Protein AF-A0A2E0QT33-F1 (afdb_monomer)

Mean predicted aligned error: 18.42 Å

Sequence (155 aa):
MIFRIFVLMLLLGSLAQRSAHAEALQTDLPVETAEESKKTPTEDLPHELRPLIDTLDQASLQEAFRLLTKDYINHQQLDPLEVNRAALQGMLNRLEFGAMLLTEKWRSEQNSPFEFHHARIHPEIGYVRFGRFNQAGVDSFDAALEEFSVKNSVK

Solvent-accessible surface area (backbone atoms only — not comparable to full-atom values): 10610 Å² total; per-residue (Å²): 133,89,88,86,85,89,85,89,87,87,83,90,86,84,86,90,84,84,90,85,89,87,88,83,85,88,78,89,85,86,82,78,89,74,78,77,77,78,74,67,87,74,78,87,69,83,67,78,56,48,70,60,58,76,67,52,51,75,67,57,49,51,50,49,52,53,47,43,51,70,78,74,45,61,73,91,72,65,44,72,67,56,53,50,49,52,50,51,53,51,53,44,69,72,43,80,83,75,66,79,93,79,48,74,66,58,60,54,68,72,31,48,96,51,70,70,48,73,49,76,82,45,95,92,37,75,47,79,41,82,8,47,95,48,69,72,47,48,58,53,44,56,52,51,52,48,57,59,54,63,74,61,76,71,133

pLDDT: mean 71.74, std 22.29, range [30.77, 95.38]

Secondary structure (DSSP, 8-state):
-----------------------------------------PPP-TTTTHHHHTT--HHHHHHHHHHIIIIIS-TTT--HHHHHHHHHHHHHHHHTTS-----HHHHHHTS-SS--EEEEEETTEEEEE-S--SHHHHHHHHHHHHHHHHTT---

Radius of gyration: 35.21 Å; Cα contacts (8 Å, |Δi|>4): 59; chains: 1; bounding box: 76×62×87 Å

Foldseek 3Di:
DDDDDDDDDDDDDDDDDDDDDDDDDDDDDDDDDPPPVPDDPDDDDPPPCVVVVVPDDPVRVVVVVVCCCPPPDDVVPPDPVVVVVVVVVVVVVVCVPNDDDDDVVNLVVPAACDDWDKDAPDLQDIDTDHRHDDPVSVVVVVVSVVVSVVSNPDD

Structure (mmCIF, N/CA/C/O backbone):
data_AF-A0A2E0QT33-F1
#
_entry.id   AF-A0A2E0QT33-F1
#
loop_
_atom_site.group_PDB
_atom_site.id
_atom_site.type_symbol
_atom_site.label_atom_id
_atom_site.label_alt_id
_atom_site.label_comp_id
_atom_site.label_asym_id
_atom_site.label_entity_id
_atom_site.label_seq_id
_atom_site.pdbx_PDB_ins_code
_atom_site.Cartn_x
_atom_site.Cartn_y
_atom_site.Cartn_z
_atom_site.occupancy
_atom_site.B_iso_or_equiv
_atom_site.auth_seq_id
_atom_site.auth_comp_id
_atom_site.auth_asym_id
_atom_site.auth_atom_id
_atom_site.pdbx_PDB_model_num
ATOM 1 N N . MET A 1 1 ? 45.281 11.877 41.299 1.00 42.81 1 MET A N 1
ATOM 2 C CA . MET A 1 1 ? 46.028 10.768 40.652 1.00 42.81 1 MET A CA 1
ATOM 3 C C . MET A 1 1 ? 47.119 10.318 41.623 1.00 42.81 1 MET A C 1
ATOM 5 O O . MET A 1 1 ? 47.531 11.185 42.382 1.00 42.81 1 MET A O 1
ATOM 9 N N . ILE A 1 2 ? 47.554 9.038 41.611 1.00 39.34 2 ILE A N 1
ATOM 10 C CA . ILE A 1 2 ? 48.196 8.301 42.749 1.00 39.34 2 ILE A CA 1
ATOM 11 C C . ILE A 1 2 ? 47.115 7.902 43.783 1.00 39.34 2 ILE A C 1
ATOM 13 O O . ILE A 1 2 ? 46.311 8.763 44.125 1.00 39.34 2 ILE A O 1
ATOM 17 N N . PHE A 1 3 ? 46.953 6.670 44.308 1.00 35.16 3 PHE A N 1
ATOM 18 C CA . PHE A 1 3 ? 47.469 5.281 44.088 1.00 35.16 3 PHE A CA 1
ATOM 19 C C . PHE A 1 3 ? 46.311 4.300 44.489 1.00 35.16 3 PHE A C 1
ATOM 21 O O . PHE A 1 3 ? 45.271 4.797 44.910 1.00 35.16 3 PHE A O 1
ATOM 28 N N . ARG A 1 4 ? 46.302 2.951 44.424 1.00 39.34 4 ARG A N 1
ATOM 29 C CA . ARG A 1 4 ? 47.261 1.804 44.338 1.00 39.34 4 ARG A CA 1
ATOM 30 C C . ARG A 1 4 ? 46.852 0.854 43.161 1.00 39.34 4 ARG A C 1
ATOM 32 O O . ARG A 1 4 ? 45.883 1.183 42.493 1.00 39.34 4 ARG A O 1
ATOM 39 N N . ILE A 1 5 ? 47.515 -0.234 42.711 1.00 41.56 5 ILE A N 1
ATOM 40 C CA . ILE A 1 5 ? 48.418 -1.301 43.246 1.00 41.56 5 ILE A CA 1
ATOM 41 C C . ILE A 1 5 ? 47.639 -2.474 43.907 1.00 41.56 5 ILE A C 1
ATOM 43 O O . ILE A 1 5 ? 47.176 -2.326 45.030 1.00 41.56 5 ILE A O 1
ATOM 47 N N . PHE A 1 6 ? 47.316 -3.543 43.141 1.00 37.69 6 PHE A N 1
ATOM 48 C CA . PHE A 1 6 ? 48.010 -4.872 43.045 1.00 37.69 6 PHE A CA 1
ATOM 49 C C . PHE A 1 6 ? 47.609 -5.846 44.196 1.00 37.69 6 PHE A C 1
ATOM 51 O O . PHE A 1 6 ? 47.179 -5.380 45.240 1.00 37.69 6 PHE A O 1
ATOM 58 N N . VAL A 1 7 ? 47.646 -7.190 44.105 1.00 34.81 7 VAL A N 1
ATOM 59 C CA . VAL A 1 7 ? 48.458 -8.134 43.298 1.00 34.81 7 VAL A CA 1
ATOM 60 C C . VAL A 1 7 ? 47.615 -9.331 42.789 1.00 34.81 7 VAL A C 1
ATOM 62 O O . VAL A 1 7 ? 46.725 -9.800 43.490 1.00 34.81 7 VAL A O 1
ATOM 65 N N . LEU A 1 8 ? 47.949 -9.872 41.608 1.00 34.16 8 LEU A N 1
ATOM 66 C CA . LEU A 1 8 ? 47.502 -11.182 41.095 1.00 34.16 8 LEU A CA 1
ATOM 67 C C . LEU A 1 8 ? 48.482 -12.289 41.526 1.00 34.16 8 LEU A C 1
ATOM 69 O O . LEU A 1 8 ? 49.681 -12.133 41.299 1.00 34.16 8 LEU A O 1
ATOM 73 N N . MET A 1 9 ? 48.005 -13.432 42.034 1.00 31.14 9 MET A N 1
ATOM 74 C CA . MET A 1 9 ? 48.835 -14.644 42.127 1.00 31.14 9 MET A CA 1
ATOM 75 C C . MET A 1 9 ? 48.034 -15.922 41.838 1.00 31.14 9 MET A C 1
ATOM 77 O O . MET A 1 9 ? 46.843 -16.005 42.122 1.00 31.14 9 MET A O 1
ATOM 81 N N . LEU A 1 10 ? 48.702 -16.887 41.206 1.00 36.03 10 LEU A N 1
ATOM 82 C CA . LEU A 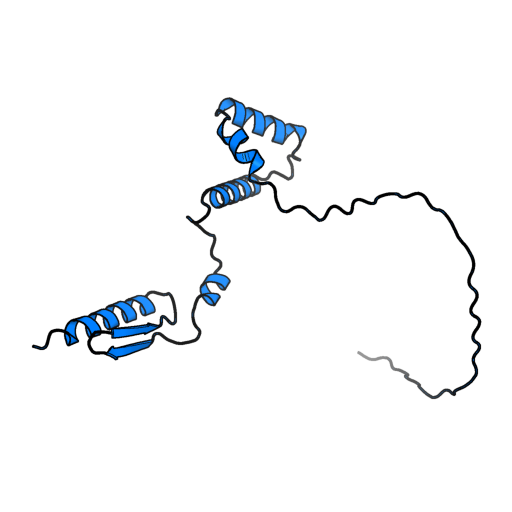1 10 ? 48.133 -18.032 40.494 1.00 36.03 10 LEU A CA 1
ATOM 83 C C . LEU A 1 10 ? 49.163 -19.165 40.566 1.00 36.03 10 LEU A C 1
ATOM 85 O O . LEU A 1 10 ? 50.291 -18.915 40.150 1.00 36.03 10 LEU A O 1
ATOM 89 N N . LEU A 1 11 ? 48.811 -20.371 41.047 1.00 35.31 11 LEU A N 1
ATOM 90 C CA . LEU A 1 11 ? 49.465 -21.630 40.634 1.00 35.31 11 LEU A CA 1
ATOM 91 C C . LEU A 1 11 ? 48.768 -22.918 41.131 1.00 35.31 11 LEU A C 1
ATOM 93 O O . LEU A 1 11 ? 48.485 -23.042 42.314 1.00 35.31 11 LEU A O 1
ATOM 97 N N . LEU A 1 12 ? 48.659 -23.885 40.206 1.00 32.91 12 LEU A N 1
ATOM 98 C CA . LEU A 1 12 ? 48.703 -25.356 40.367 1.00 32.91 12 LEU A CA 1
AT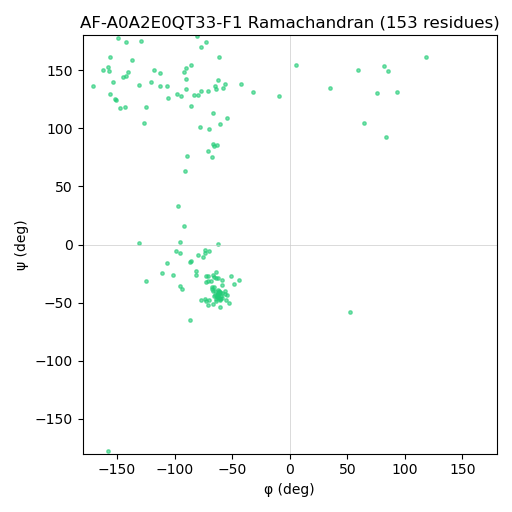OM 99 C C . LEU A 1 12 ? 47.689 -26.110 41.271 1.00 32.91 12 LEU A C 1
ATOM 101 O O . LEU A 1 12 ? 47.216 -25.642 42.296 1.00 32.91 12 LEU A O 1
ATOM 105 N N . GLY A 1 13 ? 47.412 -27.360 40.880 1.00 31.66 13 GLY A N 1
ATOM 106 C CA . GLY A 1 13 ? 46.618 -28.357 41.616 1.00 31.66 13 GLY A CA 1
ATOM 107 C C . GLY A 1 13 ? 46.971 -29.781 41.154 1.00 31.66 13 GLY A C 1
ATOM 108 O O . GLY A 1 13 ? 47.856 -29.931 40.310 1.00 31.66 13 GLY A O 1
ATOM 109 N N . SER A 1 14 ? 46.308 -30.828 41.673 1.00 33.38 14 SER A N 1
ATOM 110 C CA . SER A 1 14 ? 46.508 -32.208 41.183 1.00 33.38 14 SER A CA 1
ATOM 111 C C . SER A 1 14 ? 45.333 -33.176 41.430 1.00 33.38 14 SER A C 1
ATOM 113 O O . SER A 1 14 ? 44.829 -33.287 42.540 1.00 33.38 14 SER A O 1
ATOM 115 N N . LEU A 1 15 ? 44.960 -33.846 40.335 1.00 38.31 15 LEU A N 1
ATOM 116 C CA . LEU A 1 15 ? 44.395 -35.187 40.076 1.00 38.31 15 LEU A CA 1
ATOM 117 C C . LEU A 1 15 ? 43.965 -36.172 41.209 1.00 38.31 15 LEU A C 1
ATOM 119 O O . LEU A 1 15 ? 44.613 -36.285 42.243 1.00 38.31 15 LEU A O 1
ATOM 123 N N . ALA A 1 16 ? 43.016 -37.058 40.829 1.00 35.44 16 ALA A N 1
ATOM 124 C CA . ALA A 1 16 ? 42.627 -38.365 41.423 1.00 35.44 16 ALA A CA 1
ATOM 125 C C . ALA A 1 16 ? 41.599 -38.331 42.599 1.00 35.44 16 ALA A C 1
ATOM 127 O O . ALA A 1 16 ? 41.549 -37.355 43.332 1.00 35.44 16 ALA A O 1
ATOM 128 N N . GLN A 1 17 ? 40.722 -39.332 42.842 1.00 43.66 17 GLN A N 1
ATOM 129 C CA . GLN A 1 17 ? 40.575 -40.691 42.268 1.00 43.66 17 GLN A CA 1
ATOM 130 C C . GLN A 1 17 ? 39.132 -41.286 42.430 1.00 43.66 17 GLN A C 1
ATOM 132 O O . GLN A 1 17 ? 38.483 -41.031 43.435 1.00 43.66 17 GLN A O 1
ATOM 137 N N . ARG A 1 18 ? 38.724 -42.200 41.519 1.00 34.81 18 ARG A N 1
ATOM 138 C CA . ARG A 1 18 ? 37.789 -43.367 41.683 1.00 34.81 18 ARG A CA 1
ATOM 139 C C . ARG A 1 18 ? 36.275 -43.229 42.043 1.00 34.81 18 ARG A C 1
ATOM 141 O O . ARG A 1 18 ? 35.888 -43.169 43.200 1.00 34.81 18 ARG A O 1
ATOM 148 N N . SER A 1 19 ? 35.438 -43.439 41.015 1.00 39.41 19 SER A N 1
ATOM 149 C CA . SER A 1 19 ? 34.406 -44.506 40.833 1.00 39.41 19 SER A CA 1
ATOM 150 C C . SER A 1 19 ? 33.553 -45.097 41.986 1.00 39.41 19 SER A C 1
ATOM 152 O O . SER A 1 19 ? 34.104 -45.715 42.896 1.00 39.41 19 SER A O 1
ATOM 154 N N . ALA A 1 20 ? 32.236 -45.227 41.735 1.00 35.66 20 ALA A N 1
ATOM 155 C CA . ALA A 1 20 ? 31.489 -46.508 41.754 1.00 35.66 20 ALA A CA 1
ATOM 156 C C . ALA A 1 20 ? 30.133 -46.393 41.003 1.00 35.66 20 ALA A C 1
ATOM 158 O O . ALA A 1 20 ? 29.540 -45.319 40.987 1.00 35.66 20 ALA A O 1
ATOM 159 N N . HIS A 1 21 ? 29.639 -47.488 40.405 1.00 41.50 21 HIS A N 1
ATOM 160 C CA . HIS A 1 21 ? 28.244 -47.626 39.939 1.00 41.50 21 HIS A CA 1
ATOM 161 C C . HIS A 1 21 ? 27.377 -48.255 41.042 1.00 41.50 21 HIS A C 1
ATOM 163 O O . HIS A 1 21 ? 27.851 -49.147 41.746 1.00 41.50 21 HIS A O 1
ATOM 169 N N . ALA A 1 22 ? 26.094 -47.893 41.095 1.00 34.56 22 ALA A N 1
ATOM 170 C CA . ALA A 1 22 ? 25.030 -48.736 41.640 1.00 34.56 22 ALA A CA 1
ATOM 171 C C . ALA A 1 22 ? 23.706 -48.397 40.934 1.00 34.56 22 ALA A C 1
ATOM 173 O O . ALA A 1 22 ? 23.296 -47.240 40.913 1.00 34.56 22 ALA A O 1
ATOM 174 N N . GLU A 1 23 ? 23.063 -49.401 40.343 1.00 40.31 23 GLU A N 1
ATOM 175 C CA . GLU A 1 23 ? 21.763 -49.302 39.674 1.00 40.31 23 GLU A CA 1
ATOM 176 C C . GLU A 1 23 ? 20.740 -50.107 40.485 1.00 40.31 23 GLU A C 1
ATOM 178 O O . GLU A 1 23 ? 21.050 -51.210 40.938 1.00 40.31 23 GLU A O 1
ATOM 183 N N . ALA A 1 24 ? 19.541 -49.559 40.693 1.00 35.75 24 ALA A N 1
ATOM 184 C CA . ALA A 1 24 ? 18.449 -50.241 41.383 1.00 35.75 24 ALA A CA 1
ATOM 185 C C . ALA A 1 24 ? 17.096 -49.799 40.802 1.00 35.75 24 ALA A C 1
ATOM 187 O O . ALA A 1 24 ? 16.741 -48.624 40.861 1.00 35.75 24 ALA A O 1
ATOM 188 N N . LEU A 1 25 ? 16.361 -50.754 40.227 1.00 34.91 25 LEU A N 1
ATOM 189 C CA . LEU A 1 25 ? 14.961 -50.600 39.813 1.00 34.91 25 LEU A CA 1
ATOM 190 C C . LEU A 1 25 ? 14.004 -50.772 41.015 1.00 34.91 25 LEU A C 1
ATOM 192 O O . LEU A 1 25 ? 14.441 -51.164 42.094 1.00 34.91 25 LEU A O 1
ATOM 196 N N . GLN A 1 26 ? 12.698 -50.627 40.732 1.00 38.94 26 GLN A N 1
ATOM 197 C CA . GLN A 1 26 ? 11.509 -50.932 41.561 1.00 38.94 26 GLN A CA 1
ATOM 198 C C . GLN A 1 26 ? 10.976 -49.730 42.383 1.00 38.94 26 GLN A C 1
ATOM 200 O O . GLN A 1 26 ? 11.749 -49.040 43.036 1.00 38.94 26 GLN A O 1
ATOM 205 N N . THR A 1 27 ? 9.671 -49.404 42.381 1.00 30.77 27 THR A N 1
ATOM 206 C CA . THR A 1 27 ? 8.523 -49.982 41.630 1.00 30.77 27 THR A CA 1
ATOM 207 C C . THR A 1 27 ? 7.365 -48.979 41.481 1.00 30.77 27 THR A C 1
ATOM 209 O O . THR A 1 27 ? 7.284 -48.015 42.235 1.00 30.77 27 THR A O 1
ATOM 212 N N . ASP A 1 28 ? 6.484 -49.267 40.515 1.00 33.81 28 ASP A N 1
ATOM 213 C CA . ASP A 1 28 ? 5.055 -48.907 40.368 1.00 33.81 28 ASP A CA 1
ATOM 214 C C . ASP A 1 28 ? 4.360 -48.245 41.587 1.00 33.81 28 ASP A C 1
ATOM 216 O O . ASP A 1 28 ? 4.464 -48.762 42.695 1.00 33.81 28 ASP A O 1
ATOM 220 N N . LEU A 1 29 ? 3.668 -47.092 41.511 1.00 38.12 29 LEU A N 1
ATOM 221 C CA . LEU A 1 29 ? 2.421 -46.680 40.799 1.00 38.12 29 LEU A CA 1
ATOM 222 C C . LEU A 1 29 ? 1.379 -46.270 41.882 1.00 38.12 29 LEU A C 1
ATOM 224 O O . LEU A 1 29 ? 1.488 -46.738 43.015 1.00 38.12 29 LEU A O 1
ATOM 228 N N . PRO A 1 30 ? 0.300 -45.518 41.573 1.00 44.06 30 PRO A N 1
ATOM 229 C CA . PRO A 1 30 ? 0.083 -44.590 40.461 1.00 44.06 30 PRO A CA 1
ATOM 230 C C . PRO A 1 30 ? -0.163 -43.145 40.960 1.00 44.06 30 PRO A C 1
ATOM 232 O O . PRO A 1 30 ? -0.766 -42.940 42.012 1.00 44.06 30 PRO A O 1
ATOM 235 N N . VAL A 1 31 ? 0.211 -42.131 40.171 1.00 40.62 31 VAL A N 1
ATOM 236 C CA . VAL A 1 31 ? -0.320 -40.766 40.350 1.00 40.62 31 VAL A CA 1
ATOM 237 C C . VAL A 1 31 ? -1.317 -40.472 39.235 1.00 40.62 31 VAL A C 1
ATOM 239 O O . VAL A 1 31 ? -1.026 -40.643 38.056 1.00 40.62 31 VAL A O 1
ATOM 242 N N . GLU A 1 32 ? -2.500 -40.073 39.685 1.00 46.81 32 GLU A N 1
ATOM 243 C CA . GLU A 1 32 ? -3.691 -39.627 38.969 1.00 46.81 32 GLU A CA 1
ATOM 244 C C . GLU A 1 32 ? -3.431 -38.886 37.643 1.00 46.81 32 GLU A C 1
ATOM 246 O O . GLU A 1 32 ? -2.653 -37.932 37.582 1.00 46.81 32 GLU A O 1
ATOM 251 N N . THR A 1 33 ? -4.132 -39.306 36.582 1.00 41.56 33 THR A N 1
ATOM 252 C CA . THR A 1 33 ? -4.075 -38.685 35.250 1.00 41.56 33 THR A CA 1
ATOM 253 C C . THR A 1 33 ? -4.755 -37.316 35.252 1.00 41.56 33 THR A C 1
ATOM 255 O O . THR A 1 33 ? -5.887 -37.156 34.795 1.00 41.56 33 THR A O 1
ATOM 258 N N . ALA A 1 34 ? -4.037 -36.299 35.718 1.00 45.22 34 ALA A N 1
ATOM 259 C CA . ALA A 1 34 ? -4.311 -34.929 35.325 1.00 45.22 34 ALA A CA 1
ATOM 260 C C . ALA A 1 34 ? -3.911 -34.767 33.849 1.00 45.22 34 ALA A C 1
ATOM 262 O O . ALA A 1 34 ? -2.733 -34.594 33.532 1.00 45.22 34 ALA A O 1
ATOM 263 N N . GLU A 1 35 ? -4.883 -34.827 32.934 1.00 46.50 35 GLU A N 1
ATOM 264 C CA . GLU A 1 35 ? -4.674 -34.357 31.562 1.00 46.50 35 GLU A CA 1
ATOM 265 C C . GLU A 1 35 ? -4.465 -32.838 31.589 1.00 46.50 35 GLU A C 1
ATOM 267 O O . GLU A 1 35 ? -5.403 -32.052 31.434 1.00 46.50 35 GLU A O 1
ATOM 272 N N . GLU A 1 36 ? -3.216 -32.409 31.790 1.00 43.19 36 GLU A N 1
ATOM 273 C CA . GLU A 1 36 ? -2.807 -31.028 31.555 1.00 43.19 36 GLU A CA 1
ATOM 274 C C . GLU A 1 36 ? -2.919 -30.756 30.050 1.00 43.19 36 GLU A C 1
ATOM 276 O O . GLU A 1 36 ? -1.974 -30.918 29.274 1.00 43.19 36 GLU A O 1
ATOM 281 N N . SER A 1 37 ? -4.134 -30.388 29.635 1.00 43.81 37 SER A N 1
ATOM 282 C CA . SER A 1 37 ? -4.484 -29.995 28.277 1.00 43.81 37 SER A CA 1
ATOM 283 C C . SER A 1 37 ? -3.707 -28.733 27.923 1.00 43.81 37 SER A C 1
ATOM 285 O O . SER A 1 37 ? -4.173 -27.605 28.097 1.00 43.81 37 SER A O 1
ATOM 287 N N . LYS A 1 38 ? -2.475 -28.949 27.455 1.00 49.34 38 LYS A N 1
ATOM 288 C CA . LYS A 1 38 ? -1.519 -27.940 27.018 1.00 49.34 38 LYS A CA 1
ATOM 289 C C . LYS A 1 38 ? -2.041 -27.279 25.748 1.00 49.34 38 LYS A C 1
ATOM 291 O O . LYS A 1 38 ? -1.579 -27.563 24.644 1.00 49.34 38 LYS A O 1
ATOM 296 N N . LYS A 1 39 ? -3.037 -26.409 25.914 1.00 47.91 39 LYS A N 1
ATOM 297 C CA . LYS A 1 39 ? -3.580 -25.577 24.848 1.00 47.91 39 LYS A CA 1
ATOM 298 C C . LYS A 1 39 ? -2.456 -24.698 24.320 1.00 47.91 39 LYS A C 1
ATOM 300 O O . LYS A 1 39 ? -2.050 -23.730 24.961 1.00 47.91 39 LYS A O 1
ATOM 305 N N . THR A 1 40 ? -1.951 -25.078 23.150 1.00 43.72 40 THR A N 1
ATOM 306 C CA . THR A 1 40 ? -1.174 -24.214 22.264 1.00 43.72 40 THR A CA 1
ATOM 307 C C . THR A 1 40 ? -1.836 -22.836 22.219 1.00 43.72 40 THR A C 1
ATOM 309 O O . THR A 1 40 ? -3.067 -22.791 22.147 1.00 43.72 40 THR A O 1
ATOM 312 N N . PRO A 1 41 ? -1.079 -21.725 22.251 1.00 47.91 41 PRO A N 1
ATOM 313 C CA . PRO A 1 41 ? -1.648 -20.408 22.001 1.00 47.91 41 PRO A CA 1
ATOM 314 C C . PRO A 1 41 ? -2.375 -20.421 20.653 1.00 47.91 41 PRO A C 1
ATOM 316 O O . PRO A 1 41 ? -1.738 -20.552 19.609 1.00 47.91 41 PRO A O 1
ATOM 319 N N . THR A 1 42 ? -3.706 -20.365 20.686 1.00 54.88 42 THR A N 1
ATOM 320 C CA . THR A 1 42 ? -4.521 -20.253 19.475 1.00 54.88 42 THR A CA 1
ATOM 321 C C . THR A 1 42 ? -4.219 -18.910 18.825 1.00 54.88 42 THR A C 1
ATOM 323 O O . THR A 1 42 ? -4.130 -17.898 19.522 1.00 54.88 42 THR A O 1
ATOM 326 N N . GLU A 1 43 ? -4.050 -18.904 17.504 1.00 57.06 43 GLU A N 1
ATOM 327 C CA . GLU A 1 43 ? -3.896 -17.664 16.747 1.00 57.06 43 GLU A CA 1
ATOM 328 C C . GLU A 1 43 ? -5.130 -16.757 16.875 1.00 57.06 43 GLU A C 1
ATOM 330 O O . GLU A 1 43 ? -6.213 -17.169 17.296 1.00 57.06 43 GLU A O 1
ATOM 335 N N . ASP A 1 44 ? -4.910 -15.487 16.554 1.00 55.59 44 ASP A N 1
ATOM 336 C CA . ASP A 1 44 ? -5.793 -14.366 16.855 1.00 55.59 44 ASP A CA 1
ATOM 337 C C . ASP A 1 44 ? -7.224 -14.561 16.299 1.00 55.59 44 ASP A C 1
ATOM 339 O O . ASP A 1 44 ? -7.416 -14.949 15.144 1.00 55.59 44 ASP A O 1
ATOM 343 N N . LEU A 1 45 ? -8.249 -14.207 17.089 1.00 53.56 45 LEU A N 1
ATOM 344 C CA . LEU A 1 45 ? -9.672 -14.288 16.705 1.00 53.56 45 LEU A CA 1
ATOM 345 C C . LEU A 1 45 ? -10.344 -12.979 16.169 1.00 53.56 45 LEU A C 1
ATOM 347 O O . LEU A 1 45 ? -11.558 -12.833 16.346 1.00 53.56 45 LEU A O 1
ATOM 351 N N . PRO A 1 46 ? -9.691 -12.031 15.442 1.00 58.28 46 PRO A N 1
ATOM 352 C CA . PRO A 1 46 ? -10.350 -10.832 14.894 1.00 58.28 46 PRO A CA 1
ATOM 353 C C . PRO A 1 46 ? -11.470 -11.062 13.869 1.00 58.28 46 PRO A C 1
ATOM 355 O O . PRO A 1 46 ? -11.976 -10.083 13.319 1.00 58.28 46 PRO A O 1
ATOM 358 N N . HIS A 1 47 ? -11.813 -12.305 13.525 1.00 56.25 47 HIS A N 1
ATOM 359 C CA . HIS A 1 47 ? -12.809 -12.623 12.497 1.00 56.25 47 HIS A CA 1
ATOM 360 C C . HIS A 1 47 ? -14.213 -12.877 13.065 1.00 56.25 47 HIS A C 1
ATOM 362 O O . HIS A 1 47 ? -15.182 -12.438 12.449 1.00 56.25 47 HIS A O 1
ATOM 368 N N . GLU A 1 48 ? -14.350 -13.495 14.243 1.00 69.25 48 GLU A N 1
ATOM 369 C CA . GLU A 1 48 ? -15.668 -13.855 14.802 1.00 69.25 48 GLU A CA 1
ATOM 370 C C . GLU A 1 48 ? -16.482 -12.638 15.273 1.00 69.25 48 GLU A C 1
ATOM 372 O O . GLU A 1 48 ? -17.709 -12.659 15.243 1.00 69.25 48 GLU A O 1
ATOM 377 N N . LEU A 1 49 ? -15.81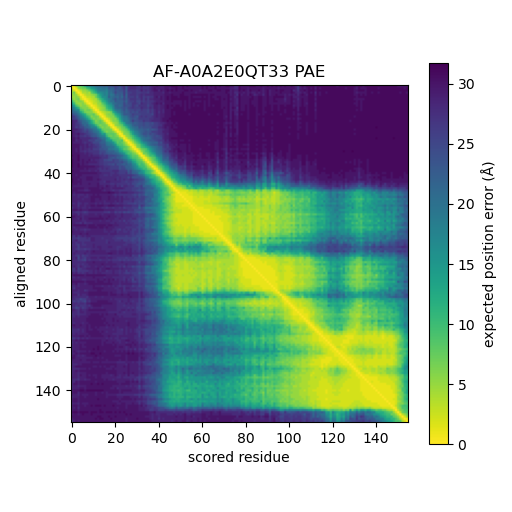3 -11.546 15.659 1.00 81.81 49 LEU A N 1
ATOM 378 C CA . LEU A 1 49 ? -16.471 -10.330 16.152 1.00 81.81 49 LEU A CA 1
ATOM 379 C C . LEU A 1 49 ? -17.002 -9.415 15.034 1.00 81.81 49 LEU A C 1
ATOM 381 O O . LEU A 1 49 ? -17.911 -8.622 15.283 1.00 81.81 49 LEU A O 1
ATOM 385 N N . ARG A 1 50 ? -16.467 -9.507 13.804 1.00 82.81 50 ARG A N 1
ATOM 386 C CA . ARG A 1 50 ? -16.825 -8.586 12.701 1.00 82.81 50 ARG A CA 1
ATOM 387 C C . ARG A 1 50 ? -18.320 -8.646 12.342 1.00 82.81 50 ARG A C 1
ATOM 389 O O . ARG A 1 50 ? -18.931 -7.580 12.303 1.00 82.81 50 ARG A O 1
ATOM 396 N N . PRO A 1 51 ? -18.945 -9.833 12.160 1.00 88.19 51 PRO A N 1
ATOM 397 C CA . PRO A 1 51 ? -20.361 -9.920 11.801 1.00 88.19 51 PRO A CA 1
ATOM 398 C C . PRO A 1 51 ? -21.295 -9.367 12.880 1.00 88.19 51 PRO A C 1
ATOM 400 O O . PRO A 1 51 ? -22.366 -8.876 12.552 1.00 88.19 51 PRO A O 1
ATOM 403 N N . LEU A 1 52 ? -20.898 -9.422 14.157 1.00 89.44 52 LEU A N 1
ATOM 404 C CA . LEU A 1 52 ? -21.677 -8.844 15.253 1.00 89.44 52 LEU A CA 1
ATOM 405 C C . LEU A 1 52 ? -21.584 -7.312 15.217 1.00 89.44 52 LEU A C 1
ATOM 407 O O . LEU A 1 52 ? -22.610 -6.636 15.244 1.00 89.44 52 LEU A O 1
ATOM 411 N N . ILE A 1 53 ? -20.368 -6.767 15.096 1.00 89.50 53 ILE A N 1
ATOM 412 C CA . ILE A 1 53 ? -20.125 -5.316 15.047 1.00 89.50 53 ILE A CA 1
ATOM 413 C C . ILE A 1 53 ? -20.831 -4.675 13.843 1.00 89.50 53 ILE A C 1
ATOM 415 O O . ILE A 1 53 ? -21.460 -3.632 13.998 1.00 89.50 53 ILE A O 1
ATOM 419 N N . ASP A 1 54 ? -20.799 -5.319 12.673 1.00 90.12 54 ASP A N 1
ATOM 420 C CA . ASP A 1 54 ? -21.442 -4.816 11.450 1.00 90.12 54 ASP A CA 1
ATOM 421 C C . ASP A 1 54 ? -22.990 -4.863 11.483 1.00 90.12 54 ASP A C 1
ATOM 423 O O . ASP A 1 54 ? -23.632 -4.330 10.578 1.00 90.12 54 ASP A O 1
ATOM 427 N N . THR A 1 55 ? -23.608 -5.445 12.523 1.00 93.69 55 THR A N 1
ATOM 428 C CA . THR A 1 55 ? -25.067 -5.344 12.769 1.00 93.69 55 THR A CA 1
ATOM 429 C C . THR A 1 55 ? -25.468 -4.227 13.736 1.00 93.69 55 THR A C 1
ATOM 431 O O . THR A 1 55 ? -26.662 -3.978 13.905 1.00 93.69 55 THR A O 1
ATOM 434 N N . LEU A 1 56 ? -24.509 -3.547 14.374 1.00 93.62 56 LEU A N 1
ATOM 435 C CA . LEU A 1 56 ? -24.802 -2.471 15.319 1.00 93.62 56 LEU A CA 1
ATOM 436 C C . LEU A 1 56 ? -25.185 -1.183 14.585 1.00 93.62 56 LEU A C 1
ATOM 438 O O . LEU A 1 56 ? -24.482 -0.723 13.686 1.00 93.62 56 LEU A O 1
ATOM 442 N N . ASP A 1 57 ? -26.276 -0.554 15.019 1.00 95.06 57 ASP A N 1
ATOM 443 C CA . ASP A 1 57 ? -26.612 0.801 14.598 1.00 95.06 57 ASP A CA 1
ATOM 444 C C . ASP A 1 57 ? -25.755 1.845 15.343 1.00 95.06 57 ASP A C 1
ATOM 446 O O . ASP A 1 57 ? -25.064 1.546 16.323 1.00 95.06 57 ASP A O 1
ATOM 450 N N . GLN A 1 58 ? -25.816 3.105 14.901 1.00 92.94 58 GLN A N 1
ATOM 451 C CA . GLN A 1 58 ? -25.026 4.184 15.500 1.00 92.94 58 GLN A CA 1
ATOM 452 C C . GLN A 1 58 ? -25.323 4.368 17.000 1.00 92.94 58 GLN A C 1
ATOM 454 O O . GLN A 1 58 ? -24.407 4.695 17.752 1.00 92.94 58 GLN A O 1
ATOM 459 N N . ALA A 1 59 ? -26.566 4.161 17.455 1.00 95.38 59 ALA A N 1
ATOM 460 C CA . ALA A 1 59 ? -26.910 4.295 18.869 1.00 95.38 59 ALA A CA 1
ATOM 461 C C . ALA A 1 59 ? -26.293 3.165 19.712 1.00 95.38 59 ALA A C 1
ATOM 463 O O . ALA A 1 59 ? -25.635 3.437 20.719 1.00 95.38 59 ALA A O 1
ATOM 464 N N . SER A 1 60 ? -26.436 1.913 19.266 1.00 94.00 60 SER A N 1
ATOM 465 C CA . SER A 1 60 ? -25.867 0.734 19.932 1.00 94.00 60 SER A CA 1
ATOM 466 C C . SER A 1 60 ? -24.339 0.783 19.979 1.00 94.00 60 SER A C 1
ATOM 468 O O . SER A 1 60 ? -23.741 0.445 20.999 1.00 94.00 60 SER A O 1
ATOM 470 N N . LEU A 1 61 ? -23.697 1.258 18.906 1.00 93.06 61 LEU A N 1
ATOM 471 C CA . LEU A 1 61 ? -22.245 1.416 18.842 1.00 93.06 61 LEU A CA 1
ATOM 472 C C . LEU A 1 61 ? -21.734 2.465 19.849 1.00 93.06 61 LEU A C 1
ATOM 474 O O . LEU A 1 61 ? -20.753 2.216 20.549 1.00 93.06 61 LEU A O 1
ATOM 478 N N . GLN A 1 62 ? -22.409 3.615 19.972 1.00 91.31 62 GLN A N 1
ATOM 479 C CA . GLN A 1 62 ? -22.057 4.641 20.967 1.00 91.31 62 GLN A CA 1
ATOM 480 C C . GLN A 1 62 ? -22.264 4.149 22.407 1.00 91.31 62 GLN A C 1
ATOM 482 O O . GLN A 1 62 ? -21.416 4.394 23.266 1.00 91.31 62 GLN A O 1
ATOM 487 N N . GLU A 1 63 ? -23.343 3.412 22.678 1.00 92.62 63 GLU A N 1
ATOM 488 C CA . GLU A 1 63 ? -23.597 2.837 24.005 1.00 92.62 63 GLU A CA 1
ATOM 489 C C . GLU A 1 63 ? -22.571 1.748 24.366 1.00 92.62 63 GLU A C 1
ATOM 491 O O . GLU A 1 63 ? -22.077 1.716 25.495 1.00 92.62 63 GLU A O 1
ATOM 496 N N . ALA A 1 64 ? -22.154 0.919 23.401 1.00 90.31 64 ALA A N 1
ATOM 497 C CA . ALA A 1 64 ? -21.067 -0.043 23.584 1.00 90.31 64 ALA A CA 1
ATOM 498 C C . ALA A 1 64 ? -19.739 0.654 23.934 1.00 90.31 64 ALA A C 1
ATOM 500 O O . ALA A 1 64 ? -19.081 0.268 24.903 1.00 90.31 64 ALA A O 1
ATOM 501 N N . PHE A 1 65 ? -19.372 1.730 23.223 1.00 87.69 65 PHE A N 1
ATOM 502 C CA . PHE A 1 65 ? -18.205 2.547 23.583 1.00 87.69 65 PHE A CA 1
ATOM 503 C C . PHE A 1 65 ? -18.336 3.164 24.983 1.00 87.69 65 PHE A C 1
ATOM 505 O O . PHE A 1 65 ? -17.361 3.163 25.740 1.00 87.69 65 PHE A O 1
ATOM 512 N N . ARG A 1 66 ? -19.527 3.648 25.364 1.00 88.12 66 ARG A N 1
ATOM 513 C CA . ARG A 1 66 ? -19.788 4.218 26.694 1.00 88.12 66 ARG A CA 1
ATOM 514 C C . ARG A 1 66 ? -19.602 3.184 27.808 1.00 88.12 66 ARG A C 1
ATOM 516 O O . ARG A 1 66 ? -18.994 3.505 28.827 1.00 88.12 66 ARG A O 1
ATOM 523 N N . LEU A 1 67 ? -20.099 1.961 27.620 1.00 90.12 67 LEU A N 1
ATOM 524 C CA . LEU A 1 67 ? -19.952 0.857 28.574 1.00 90.12 67 LEU A CA 1
ATOM 525 C C . LEU A 1 67 ? -18.490 0.409 28.692 1.00 90.12 67 LEU A C 1
ATOM 527 O O . LEU A 1 67 ? -17.945 0.408 29.794 1.00 90.12 67 LEU A O 1
ATOM 531 N N . LEU A 1 68 ? -17.817 0.126 27.570 1.00 87.31 68 LEU A N 1
ATOM 532 C CA . LEU A 1 68 ? -16.399 -0.259 27.557 1.00 87.31 68 LEU A CA 1
ATOM 533 C C . LEU A 1 68 ? -15.523 0.784 28.264 1.00 87.31 68 LEU A C 1
ATOM 535 O O . LEU A 1 68 ? -14.739 0.442 29.148 1.00 87.31 68 LEU A O 1
ATOM 539 N N . THR A 1 69 ? -15.712 2.064 27.937 1.00 82.00 69 THR A N 1
ATOM 540 C CA . THR A 1 69 ? -14.926 3.167 28.510 1.00 82.00 69 THR A CA 1
ATOM 541 C C . THR A 1 69 ? -15.163 3.354 30.010 1.00 82.00 69 THR A C 1
ATOM 543 O O . THR A 1 69 ? -14.274 3.849 30.688 1.00 82.00 69 THR A O 1
ATOM 546 N N . LYS A 1 70 ? -16.341 2.985 30.535 1.00 83.25 70 LYS A N 1
ATOM 547 C CA . LYS A 1 70 ? -16.757 3.255 31.925 1.00 83.25 70 LYS A CA 1
ATOM 548 C C . LYS A 1 70 ? -16.628 2.045 32.864 1.00 83.25 70 LYS A C 1
ATOM 550 O O . LYS A 1 70 ? -16.514 2.246 34.068 1.00 83.25 70 LYS A O 1
ATOM 555 N N . ASP A 1 71 ? -16.697 0.816 32.348 1.00 83.69 71 ASP A N 1
ATOM 556 C CA . ASP A 1 71 ? -16.641 -0.429 33.142 1.00 83.69 71 ASP A CA 1
ATOM 557 C C . ASP A 1 71 ? -15.354 -1.251 32.934 1.00 83.69 71 ASP A C 1
ATOM 559 O O . ASP A 1 71 ? -14.983 -2.011 33.826 1.00 83.69 71 ASP A O 1
ATOM 563 N N . TYR A 1 72 ? -14.667 -1.117 31.789 1.00 80.19 72 TYR A N 1
ATOM 564 C CA . TYR A 1 72 ? -13.575 -2.030 31.399 1.00 80.19 72 TYR A CA 1
ATOM 565 C C . TYR A 1 72 ? -12.239 -1.349 31.092 1.00 80.19 72 TYR A C 1
ATOM 567 O O . TYR A 1 72 ? -11.186 -1.942 31.328 1.00 80.19 72 TYR A O 1
ATOM 575 N N . ILE A 1 73 ? -12.251 -0.123 30.570 1.00 81.62 73 ILE A N 1
ATOM 576 C CA . ILE A 1 73 ? -11.032 0.602 30.206 1.00 81.62 73 ILE A CA 1
ATOM 577 C C . ILE A 1 73 ? -10.650 1.565 31.333 1.00 81.62 73 ILE A C 1
ATOM 579 O O . ILE A 1 73 ? -11.457 2.378 31.777 1.00 81.62 73 ILE A O 1
ATOM 583 N N . ASN A 1 74 ? -9.390 1.529 31.773 1.00 73.19 74 ASN A N 1
ATOM 584 C CA . ASN A 1 74 ? -8.869 2.549 32.678 1.00 73.19 74 ASN A CA 1
ATOM 585 C C . ASN A 1 74 ? -8.810 3.900 31.943 1.00 73.19 74 ASN A C 1
ATOM 587 O O . ASN A 1 74 ? -8.003 4.074 31.030 1.00 73.19 74 ASN A O 1
ATOM 591 N N . HIS A 1 75 ? -9.627 4.870 32.368 1.00 67.19 75 HIS A N 1
ATOM 592 C CA . HIS A 1 75 ? -9.701 6.210 31.771 1.00 67.19 75 HIS A CA 1
ATOM 593 C C . HIS A 1 75 ? -8.341 6.921 31.622 1.00 67.19 75 HIS A C 1
ATOM 595 O O . HIS A 1 75 ? -8.193 7.747 30.729 1.00 67.19 75 HIS A O 1
ATOM 601 N N . GLN A 1 76 ? -7.344 6.614 32.463 1.00 69.62 76 GLN A N 1
ATOM 602 C CA . GLN A 1 76 ? -6.000 7.208 32.373 1.00 69.62 76 GLN A CA 1
ATOM 603 C C . GLN A 1 76 ? -5.105 6.579 31.290 1.00 69.62 76 GLN A C 1
ATOM 605 O O . GLN A 1 76 ? -4.019 7.087 31.030 1.00 69.62 76 GLN A O 1
ATOM 610 N N . GLN A 1 77 ? -5.533 5.471 30.680 1.00 69.75 77 GLN A N 1
ATOM 611 C CA . GLN A 1 77 ? -4.800 4.748 29.633 1.00 69.75 77 GLN A CA 1
ATOM 612 C C . GLN A 1 77 ? -5.417 4.948 28.238 1.00 69.75 77 GLN A C 1
ATOM 614 O O . GLN A 1 77 ? -4.750 4.696 27.238 1.00 69.75 77 GLN A O 1
ATOM 619 N N . LEU A 1 78 ? -6.662 5.435 28.154 1.00 76.69 78 LEU A N 1
ATOM 620 C CA . LEU A 1 78 ? -7.357 5.708 26.893 1.00 76.69 78 LEU A CA 1
ATOM 621 C C . LEU A 1 78 ? -7.133 7.155 26.423 1.00 76.69 78 LEU A C 1
ATOM 623 O O . LEU A 1 78 ? -8.063 7.956 26.336 1.00 76.69 78 LEU A O 1
ATOM 627 N N . ASP A 1 79 ? -5.877 7.486 26.129 1.00 83.31 79 ASP A N 1
ATOM 628 C CA . ASP A 1 79 ? -5.519 8.722 25.426 1.00 83.31 79 ASP A CA 1
ATOM 629 C C . ASP A 1 79 ? -6.248 8.766 24.060 1.00 83.31 79 ASP A C 1
ATOM 631 O O . ASP A 1 79 ? -6.233 7.763 23.334 1.00 83.31 79 ASP A O 1
ATOM 635 N N . PRO A 1 80 ? -6.861 9.897 23.654 1.00 85.44 80 PRO A N 1
ATOM 636 C CA . PRO A 1 80 ? -7.304 10.124 22.278 1.00 85.44 80 PRO A CA 1
ATOM 637 C C . PRO A 1 80 ? -6.290 9.708 21.196 1.00 85.44 80 PRO A C 1
ATOM 639 O O . PRO A 1 80 ? -6.699 9.284 20.115 1.00 85.44 80 PRO A O 1
ATOM 642 N N . LEU A 1 81 ? -4.980 9.779 21.454 1.00 89.00 81 LEU A N 1
ATOM 643 C CA . LEU A 1 81 ? -3.945 9.243 20.566 1.00 89.00 81 LEU A CA 1
ATOM 644 C C . LEU A 1 81 ? -4.086 7.729 20.348 1.00 89.00 81 LEU A C 1
ATOM 646 O O . LEU A 1 81 ? -4.061 7.275 19.205 1.00 89.00 81 LEU A O 1
ATOM 650 N N . GLU A 1 82 ? -4.279 6.952 21.411 1.00 87.00 82 GLU A N 1
ATOM 651 C CA . GLU A 1 82 ? -4.410 5.493 21.332 1.00 87.00 82 GLU A CA 1
ATOM 652 C C . GLU A 1 82 ? -5.761 5.074 20.734 1.00 87.00 82 GLU A C 1
ATOM 654 O O . GLU A 1 82 ? -5.811 4.128 19.948 1.00 87.00 82 GLU A O 1
ATOM 659 N N . VAL A 1 83 ? -6.831 5.847 20.968 1.00 87.69 83 VAL A N 1
ATOM 660 C CA . VAL A 1 83 ? -8.105 5.693 20.233 1.00 87.69 83 VAL A CA 1
ATOM 661 C C . VAL A 1 83 ? -7.886 5.869 18.725 1.00 87.69 83 VAL A C 1
ATOM 663 O O . VAL A 1 83 ? -8.343 5.046 17.930 1.00 87.69 83 VAL A O 1
ATOM 666 N N . ASN A 1 84 ? -7.136 6.898 18.315 1.00 90.56 84 ASN A N 1
ATOM 667 C CA . ASN A 1 84 ? -6.810 7.135 16.906 1.00 90.56 84 ASN A CA 1
ATOM 668 C C . ASN A 1 84 ? -5.912 6.033 16.310 1.00 90.56 84 ASN A C 1
ATOM 670 O O . ASN A 1 84 ? -6.112 5.650 15.155 1.00 90.56 84 ASN A O 1
ATOM 674 N N . ARG A 1 85 ? -4.960 5.476 17.076 1.00 92.19 85 ARG A N 1
ATOM 675 C CA . ARG A 1 85 ? -4.158 4.316 16.636 1.00 92.19 85 ARG A CA 1
ATOM 676 C C . ARG A 1 85 ? -5.017 3.074 16.434 1.00 92.19 85 ARG A C 1
ATOM 678 O O . ARG A 1 85 ? -4.915 2.446 15.383 1.00 92.19 85 ARG A O 1
ATOM 685 N N . ALA A 1 86 ? -5.869 2.744 17.403 1.00 90.25 86 ALA A N 1
ATOM 686 C CA . ALA A 1 86 ? -6.762 1.592 17.332 1.00 90.25 86 ALA A CA 1
ATOM 687 C C . ALA A 1 86 ? -7.742 1.713 16.153 1.00 90.25 86 ALA A C 1
ATOM 689 O O . ALA A 1 86 ? -7.941 0.748 15.415 1.00 90.25 86 ALA A O 1
ATOM 690 N N . ALA A 1 87 ? -8.285 2.911 15.909 1.00 90.19 87 ALA A N 1
ATOM 691 C CA . ALA A 1 87 ? -9.119 3.190 14.743 1.00 90.19 87 ALA A CA 1
ATOM 692 C C . ALA A 1 87 ? -8.353 3.008 13.418 1.00 90.19 87 ALA A C 1
ATOM 694 O O . ALA A 1 87 ? -8.859 2.354 12.506 1.00 90.19 87 ALA A O 1
ATOM 695 N N . LEU A 1 88 ? -7.120 3.521 13.310 1.00 92.19 88 LEU A N 1
ATOM 696 C CA . LEU A 1 88 ? -6.278 3.342 12.120 1.00 92.19 88 LEU A CA 1
ATOM 697 C C . LEU A 1 88 ? -5.938 1.866 11.867 1.00 92.19 88 LEU A C 1
ATOM 699 O O . LEU A 1 88 ? -6.068 1.395 10.738 1.00 92.19 88 LEU A O 1
ATOM 703 N N . GLN A 1 89 ? -5.552 1.125 12.907 1.00 90.50 89 GLN A N 1
ATOM 704 C CA . GLN A 1 89 ? -5.287 -0.311 12.819 1.00 90.50 89 GLN A CA 1
ATOM 705 C C . GLN A 1 89 ? -6.548 -1.086 12.410 1.00 90.50 89 GLN A C 1
ATOM 707 O O . GLN A 1 89 ? -6.482 -1.937 11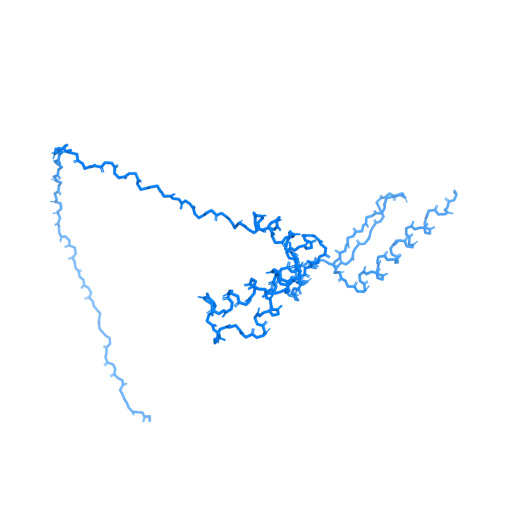.527 1.00 90.50 89 GLN A O 1
ATOM 712 N N . GLY A 1 90 ? -7.712 -0.744 12.972 1.00 89.62 90 GLY A N 1
ATOM 713 C CA . GLY A 1 90 ? -9.001 -1.313 12.578 1.00 89.62 90 GLY A CA 1
ATOM 714 C C . GLY A 1 90 ? -9.346 -1.056 11.107 1.00 89.62 90 GLY A C 1
ATOM 715 O O . GLY A 1 90 ? -9.750 -1.982 10.408 1.00 89.62 90 GLY A O 1
ATOM 716 N N . MET A 1 91 ? -9.132 0.165 10.603 1.00 89.81 91 MET A N 1
ATOM 717 C CA . MET A 1 91 ? -9.345 0.494 9.186 1.00 89.81 91 MET A CA 1
ATOM 718 C C . MET A 1 91 ? -8.410 -0.294 8.261 1.00 89.81 91 MET A C 1
ATOM 720 O O . MET A 1 91 ? -8.874 -0.858 7.273 1.00 89.81 91 MET A O 1
ATOM 724 N N . LEU A 1 92 ? -7.118 -0.391 8.592 1.00 90.00 92 LEU A N 1
ATOM 725 C CA . LEU A 1 92 ? -6.149 -1.178 7.818 1.00 90.00 92 LEU A CA 1
ATOM 726 C C . LEU A 1 92 ? -6.514 -2.673 7.814 1.00 90.00 92 LEU A C 1
ATOM 728 O O . LEU A 1 92 ? -6.537 -3.293 6.753 1.00 90.00 92 LEU A O 1
ATOM 732 N N . ASN A 1 93 ? -6.915 -3.224 8.962 1.00 86.75 93 ASN A N 1
ATOM 733 C CA . ASN A 1 93 ? -7.369 -4.612 9.084 1.00 86.75 93 ASN A CA 1
ATOM 734 C C . ASN A 1 93 ? -8.664 -4.908 8.297 1.00 86.75 93 ASN A C 1
ATOM 736 O O . ASN A 1 93 ? -8.899 -6.062 7.941 1.00 86.75 93 ASN A O 1
ATOM 740 N N . ARG A 1 94 ? -9.502 -3.898 8.009 1.00 85.19 94 ARG A N 1
ATOM 741 C CA . ARG A 1 94 ? -10.690 -4.027 7.137 1.00 85.19 94 ARG A CA 1
ATOM 742 C C . ARG A 1 94 ? -10.389 -3.851 5.644 1.00 85.19 94 ARG A C 1
ATOM 744 O O . ARG A 1 94 ? -11.245 -4.183 4.832 1.00 85.19 94 ARG A O 1
ATOM 751 N N . LEU A 1 95 ? -9.219 -3.322 5.276 1.00 87.69 95 LEU A N 1
ATOM 752 C CA . LEU A 1 95 ? -8.829 -3.099 3.877 1.00 87.69 95 LEU A CA 1
ATOM 753 C C . LEU A 1 95 ? -8.174 -4.325 3.221 1.00 87.69 95 LEU A C 1
ATOM 755 O O . LEU A 1 95 ? -8.070 -4.341 1.998 1.00 87.69 95 LEU A O 1
ATOM 759 N N . GLU A 1 96 ? -7.750 -5.312 4.022 1.00 70.00 96 GLU A N 1
ATOM 760 C CA . GLU A 1 96 ? -7.137 -6.619 3.692 1.00 70.00 96 GLU A CA 1
ATOM 761 C C . GLU A 1 96 ? -5.913 -6.587 2.752 1.00 70.00 96 GLU A C 1
ATOM 763 O O . GLU A 1 96 ? -4.832 -7.017 3.145 1.00 70.00 96 GLU A O 1
ATOM 768 N N . PHE A 1 97 ? -6.046 -6.046 1.541 1.00 69.00 97 PHE A N 1
ATOM 769 C CA . PHE A 1 97 ? -4.971 -5.856 0.558 1.00 69.00 97 PHE A CA 1
ATOM 770 C C . PHE A 1 97 ? -4.909 -4.430 -0.036 1.00 69.00 97 PHE A C 1
ATOM 772 O O . PHE A 1 97 ? -4.063 -4.154 -0.883 1.00 69.00 97 PHE A O 1
ATOM 779 N N . GLY A 1 98 ? -5.784 -3.508 0.393 1.00 75.31 98 GLY A N 1
ATOM 780 C CA . GLY A 1 98 ? -5.914 -2.168 -0.198 1.00 75.31 98 GLY A CA 1
ATOM 781 C C . GLY A 1 98 ? -4.896 -1.110 0.256 1.00 75.31 98 GLY A C 1
ATOM 782 O O . GLY A 1 98 ? -4.637 -0.170 -0.493 1.00 75.31 98 GLY A O 1
ATOM 783 N N . ALA A 1 99 ? -4.320 -1.219 1.460 1.00 82.69 99 ALA A N 1
ATOM 784 C CA . ALA A 1 99 ? -3.339 -0.256 1.979 1.00 82.69 99 ALA A CA 1
ATOM 785 C C . ALA A 1 99 ? -2.434 -0.863 3.066 1.00 82.69 99 ALA A C 1
ATOM 787 O O . ALA A 1 99 ? -2.870 -1.705 3.847 1.00 82.69 99 ALA A O 1
ATOM 788 N N . MET A 1 100 ? -1.187 -0.388 3.159 1.00 84.12 100 MET A N 1
ATOM 789 C CA . MET A 1 100 ? -0.217 -0.791 4.186 1.00 84.12 100 MET A CA 1
ATOM 790 C C . MET 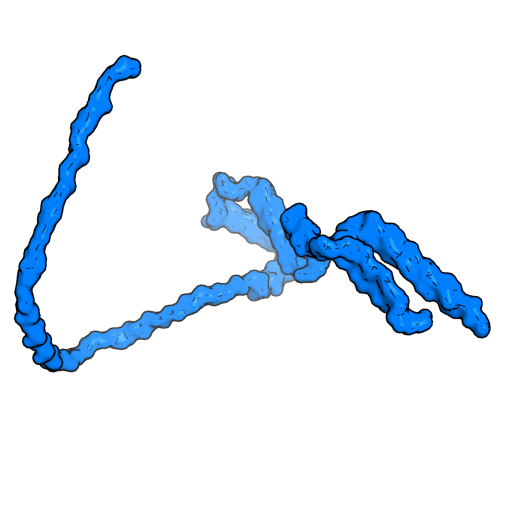A 1 100 ? 0.667 0.395 4.600 1.00 84.12 100 MET A C 1
ATOM 792 O O . MET A 1 100 ? 1.047 1.218 3.767 1.00 84.12 100 MET A O 1
ATOM 796 N N . LEU A 1 101 ? 1.031 0.469 5.884 1.00 86.25 101 LEU A N 1
ATOM 797 C CA . LEU A 1 101 ? 1.998 1.448 6.389 1.00 86.25 101 LEU A CA 1
ATOM 798 C C . LEU A 1 101 ? 3.428 0.999 6.053 1.00 86.25 101 LEU A C 1
ATOM 800 O O . LEU A 1 101 ? 3.998 0.144 6.728 1.00 86.25 101 LEU A O 1
ATOM 804 N N . LEU A 1 102 ? 4.015 1.583 5.008 1.00 86.31 102 LEU A N 1
ATOM 805 C CA . LEU A 1 102 ? 5.390 1.286 4.606 1.00 86.31 102 LEU A CA 1
ATOM 806 C C . LEU A 1 102 ? 6.396 2.098 5.431 1.00 86.31 102 LEU A C 1
ATOM 808 O O . LEU A 1 102 ? 6.311 3.324 5.503 1.00 86.31 102 LEU A O 1
ATOM 812 N N . THR A 1 103 ? 7.392 1.423 6.006 1.00 86.94 103 THR A N 1
ATOM 813 C CA . THR A 1 103 ? 8.554 2.090 6.616 1.00 86.94 103 THR A CA 1
ATOM 814 C C . THR A 1 103 ? 9.625 2.379 5.563 1.00 86.94 103 THR A C 1
ATOM 816 O O . THR A 1 103 ? 9.739 1.656 4.573 1.00 86.94 103 THR A O 1
ATOM 819 N N . GLU A 1 104 ? 10.469 3.392 5.787 1.00 84.12 104 GLU A N 1
ATOM 820 C CA . GLU A 1 104 ? 11.588 3.693 4.876 1.00 84.12 104 GLU A CA 1
ATOM 821 C C . GLU A 1 104 ? 12.601 2.536 4.799 1.00 84.12 104 GLU A C 1
ATOM 823 O O . GLU A 1 104 ? 13.200 2.301 3.751 1.00 84.12 104 GLU A O 1
ATOM 828 N N . LYS A 1 105 ? 12.728 1.748 5.878 1.00 84.88 105 LYS A N 1
ATOM 829 C CA . LYS A 1 105 ? 13.476 0.487 5.871 1.00 84.88 105 LYS A CA 1
ATOM 830 C C . LYS A 1 105 ? 12.871 -0.497 4.862 1.00 84.88 105 LYS A C 1
ATOM 832 O O . LYS A 1 105 ? 13.582 -0.944 3.972 1.00 84.88 105 LYS A O 1
ATOM 837 N N . TRP A 1 106 ? 11.570 -0.778 4.956 1.00 83.19 106 TRP A N 1
ATOM 838 C CA . TRP A 1 106 ? 10.897 -1.719 4.054 1.00 83.19 106 TRP A CA 1
ATOM 839 C C . TRP A 1 106 ? 10.945 -1.235 2.596 1.00 83.19 106 TRP A C 1
ATOM 841 O O . TRP A 1 106 ? 11.271 -2.005 1.698 1.00 83.19 106 TRP A O 1
ATOM 851 N N . ARG A 1 107 ? 10.726 0.069 2.360 1.00 78.06 107 ARG A N 1
ATOM 852 C CA . ARG A 1 107 ? 10.922 0.708 1.045 1.00 78.06 107 ARG A CA 1
ATOM 853 C C . ARG A 1 107 ? 12.348 0.506 0.526 1.00 78.06 107 ARG A C 1
ATOM 855 O O . ARG A 1 107 ? 12.521 0.227 -0.656 1.00 78.06 107 ARG A O 1
ATOM 862 N N . SER A 1 108 ? 13.356 0.638 1.387 1.00 78.50 108 SER A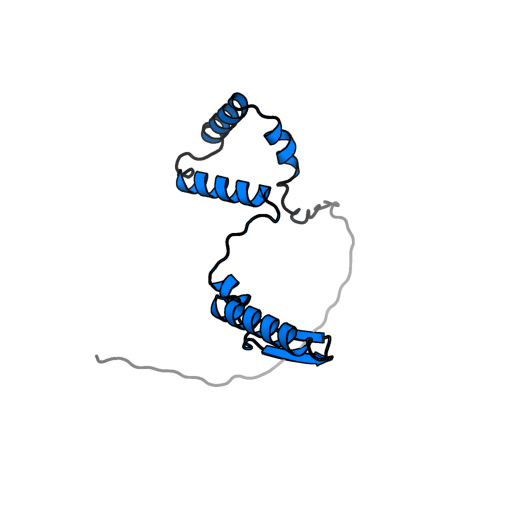 N 1
ATOM 863 C CA . SER A 1 108 ? 14.758 0.408 1.030 1.00 78.50 108 SER A CA 1
ATOM 864 C C . SER A 1 108 ? 15.017 -1.059 0.673 1.00 78.50 108 SER A C 1
ATOM 866 O O . SER A 1 108 ? 15.630 -1.311 -0.359 1.00 78.50 108 SER A O 1
ATOM 868 N N . GLU A 1 109 ? 14.489 -2.002 1.458 1.00 81.62 109 GLU A N 1
ATOM 869 C CA . GLU A 1 109 ? 14.628 -3.457 1.270 1.00 81.62 109 GLU A CA 1
ATOM 870 C C . GLU A 1 109 ? 13.936 -3.991 0.001 1.00 81.62 109 GLU A C 1
ATOM 872 O O . GLU A 1 109 ? 14.390 -4.989 -0.552 1.00 81.62 109 GLU A O 1
ATOM 877 N N . GLN A 1 110 ? 12.896 -3.319 -0.511 1.00 78.25 110 GLN A N 1
ATOM 878 C CA . GLN A 1 110 ? 12.294 -3.646 -1.817 1.00 78.25 110 GLN A CA 1
ATOM 879 C C . GLN A 1 110 ? 13.130 -3.190 -3.027 1.00 78.25 110 GLN A C 1
ATOM 881 O O . GLN A 1 110 ? 12.825 -3.572 -4.156 1.00 78.25 110 GLN A O 1
ATOM 886 N N . ASN A 1 111 ? 14.174 -2.372 -2.842 1.00 81.81 111 ASN A N 1
ATOM 887 C CA . ASN A 1 111 ? 15.076 -2.043 -3.945 1.00 81.81 111 ASN A CA 1
ATOM 888 C C . ASN A 1 111 ? 16.066 -3.189 -4.165 1.00 81.81 111 ASN A C 1
ATOM 890 O O . ASN A 1 111 ? 16.777 -3.605 -3.251 1.00 81.81 111 ASN A O 1
ATOM 894 N N . SER A 1 112 ? 16.175 -3.642 -5.410 1.00 81.38 112 SER A N 1
ATOM 895 C CA . SER A 1 112 ? 17.263 -4.517 -5.828 1.00 81.38 112 SER A CA 1
ATOM 896 C C . SER A 1 112 ? 18.612 -3.786 -5.666 1.00 81.38 112 SER A C 1
ATOM 898 O O . SER A 1 112 ? 18.706 -2.597 -5.979 1.00 81.38 112 SER A O 1
ATOM 900 N N . PRO A 1 113 ? 19.686 -4.477 -5.231 1.00 81.19 113 PRO A N 1
ATOM 901 C CA . PRO A 1 113 ? 21.029 -3.895 -5.142 1.00 81.19 113 PRO A CA 1
ATOM 902 C C . PRO A 1 113 ? 21.703 -3.717 -6.516 1.00 81.19 113 PRO A C 1
ATOM 904 O O . PRO A 1 113 ? 22.786 -3.147 -6.601 1.00 81.19 113 PRO A O 1
ATOM 907 N N . PHE A 1 114 ? 21.084 -4.227 -7.583 1.00 84.94 114 PHE A N 1
ATOM 908 C CA . PHE A 1 114 ? 21.494 -4.028 -8.972 1.00 84.94 114 PHE A CA 1
ATOM 909 C C . PHE A 1 114 ? 20.803 -2.788 -9.548 1.00 84.94 114 PHE A C 1
ATOM 911 O O . PHE A 1 114 ? 19.689 -2.466 -9.139 1.00 84.94 114 PHE A O 1
ATOM 918 N N . GLU A 1 115 ? 21.428 -2.130 -10.521 1.00 87.19 115 GLU A N 1
ATOM 919 C CA . GLU A 1 115 ? 20.837 -0.995 -11.243 1.00 87.19 115 GLU A CA 1
ATOM 920 C C . GLU A 1 115 ? 19.719 -1.434 -12.210 1.00 87.19 115 GLU A C 1
ATOM 922 O O . GLU A 1 115 ? 19.447 -2.627 -12.379 1.00 87.19 115 GLU A O 1
ATOM 927 N N . PHE A 1 116 ? 19.036 -0.464 -12.830 1.00 92.12 116 PHE A N 1
ATOM 928 C CA . PHE A 1 116 ? 18.090 -0.751 -13.910 1.00 92.12 116 PHE A CA 1
ATOM 929 C C . PHE A 1 116 ? 18.838 -1.353 -15.109 1.00 92.12 116 PHE A C 1
ATOM 931 O O . PHE A 1 116 ? 19.884 -0.846 -15.508 1.00 92.12 116 PHE A O 1
ATOM 938 N N . HIS A 1 117 ? 18.302 -2.428 -15.684 1.00 93.19 117 HIS A N 1
ATOM 939 C CA . HIS A 1 117 ? 18.919 -3.119 -16.814 1.00 93.19 117 HIS A CA 1
ATOM 940 C C . HIS A 1 117 ? 17.853 -3.610 -17.793 1.00 93.19 117 HIS A C 1
ATOM 942 O O . HIS A 1 117 ? 17.059 -4.497 -17.463 1.00 93.19 117 HIS A O 1
ATOM 948 N N . HIS A 1 118 ? 17.893 -3.119 -19.030 1.00 93.94 118 HIS A N 1
ATOM 949 C CA . HIS A 1 118 ? 17.107 -3.640 -20.145 1.00 93.94 118 HIS A CA 1
ATOM 950 C C . HIS A 1 118 ? 18.009 -4.290 -21.202 1.00 93.94 118 HIS A C 1
ATOM 952 O O . HIS A 1 118 ? 19.157 -3.900 -21.395 1.00 93.94 118 HIS A O 1
ATOM 958 N N . ALA A 1 119 ? 17.501 -5.320 -21.877 1.00 93.19 119 ALA A N 1
ATOM 959 C CA . ALA A 1 119 ? 18.186 -5.971 -22.991 1.00 93.19 119 ALA A CA 1
ATOM 960 C C . ALA A 1 119 ? 17.179 -6.616 -23.946 1.00 93.19 119 ALA A C 1
ATOM 962 O O . ALA A 1 119 ? 16.219 -7.252 -23.516 1.00 93.19 119 ALA A O 1
ATOM 963 N N . ARG A 1 120 ? 17.415 -6.512 -25.255 1.00 91.31 120 ARG A N 1
ATOM 964 C CA . ARG A 1 120 ? 16.629 -7.236 -26.261 1.00 91.31 120 ARG A CA 1
ATOM 965 C C . ARG A 1 120 ? 17.201 -8.639 -26.472 1.00 91.31 120 ARG A C 1
ATOM 967 O O . ARG A 1 120 ? 18.343 -8.768 -26.899 1.00 91.31 120 ARG A O 1
ATOM 974 N N . ILE A 1 121 ? 16.398 -9.671 -26.211 1.00 92.50 121 ILE A N 1
ATOM 975 C CA . ILE A 1 121 ? 16.781 -11.087 -26.369 1.00 92.50 121 ILE A CA 1
ATOM 976 C C . ILE A 1 121 ? 16.366 -11.615 -27.752 1.00 92.50 121 ILE A C 1
ATOM 978 O O . ILE A 1 121 ? 17.109 -12.356 -28.388 1.00 92.50 121 ILE A O 1
ATOM 982 N N . HIS A 1 122 ? 15.200 -11.195 -28.244 1.00 88.94 122 HIS A N 1
ATOM 983 C CA . HIS A 1 122 ? 14.670 -11.504 -29.578 1.00 88.94 122 HIS A 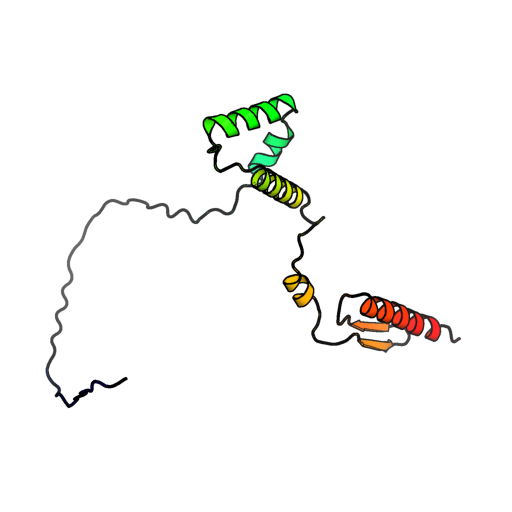CA 1
ATOM 984 C C . HIS A 1 122 ? 14.061 -10.219 -30.172 1.00 88.94 122 HIS A C 1
ATOM 986 O O . HIS A 1 122 ? 13.700 -9.341 -29.387 1.00 88.94 122 HIS A O 1
ATOM 992 N N . PRO A 1 123 ? 13.884 -10.055 -31.500 1.00 85.31 123 PRO A N 1
ATOM 993 C CA . PRO A 1 123 ? 13.180 -8.894 -32.062 1.00 85.31 123 PRO A CA 1
ATOM 994 C C . PRO A 1 123 ? 11.831 -8.583 -31.388 1.00 85.31 123 PRO A C 1
ATOM 996 O O . PRO A 1 123 ? 11.494 -7.419 -31.192 1.00 85.31 123 PRO A O 1
ATOM 999 N N . GLU A 1 124 ? 11.114 -9.617 -30.948 1.00 88.56 124 GLU A N 1
ATOM 1000 C CA . GLU A 1 124 ? 9.814 -9.515 -30.270 1.00 88.56 124 GLU A CA 1
ATOM 1001 C C . GLU A 1 124 ? 9.896 -9.614 -28.732 1.00 88.56 124 GLU A C 1
ATOM 1003 O O . GLU A 1 124 ? 8.883 -9.454 -28.059 1.00 88.56 124 GLU A O 1
ATOM 1008 N N . ILE A 1 125 ? 11.076 -9.886 -28.153 1.00 90.31 125 ILE A N 1
ATOM 1009 C CA . ILE A 1 125 ? 11.241 -10.161 -26.713 1.00 90.31 125 ILE A CA 1
ATOM 1010 C C . ILE A 1 125 ? 12.311 -9.245 -26.113 1.00 90.31 125 ILE A C 1
ATOM 1012 O O . ILE A 1 125 ? 13.518 -9.460 -26.275 1.00 90.31 125 ILE A O 1
ATOM 1016 N N . GLY A 1 126 ? 11.847 -8.241 -25.370 1.00 92.19 126 GLY A N 1
ATOM 1017 C CA . GLY A 1 126 ? 12.656 -7.457 -24.442 1.00 92.19 126 GLY A CA 1
ATOM 1018 C C . GLY A 1 126 ? 12.653 -8.065 -23.038 1.00 92.19 126 GLY A C 1
ATOM 1019 O O . GLY A 1 126 ? 11.633 -8.560 -22.567 1.00 92.19 126 GLY A O 1
ATOM 1020 N N . TYR A 1 127 ? 13.794 -7.998 -22.360 1.00 94.25 127 TYR A N 1
ATOM 1021 C CA . TYR A 1 127 ? 13.939 -8.232 -20.928 1.00 94.25 127 TYR A CA 1
ATOM 1022 C C . TYR A 1 127 ? 14.182 -6.897 -20.227 1.00 94.25 127 TYR A C 1
ATOM 1024 O O . TYR A 1 127 ? 14.988 -6.088 -20.689 1.00 94.25 127 TYR A O 1
ATOM 1032 N N . VAL A 1 128 ? 13.513 -6.686 -19.095 1.00 93.50 128 VAL A N 1
ATOM 1033 C CA . VAL A 1 128 ? 13.710 -5.532 -18.213 1.00 93.50 128 VAL A CA 1
ATOM 1034 C C . VAL A 1 128 ? 13.861 -6.032 -16.784 1.00 93.50 128 VAL A C 1
ATOM 1036 O O . VAL A 1 128 ? 13.102 -6.888 -16.328 1.00 93.50 128 VAL A O 1
ATOM 1039 N N . ARG A 1 129 ? 14.815 -5.449 -16.061 1.00 91.50 129 ARG A N 1
ATOM 1040 C CA . ARG A 1 129 ? 14.987 -5.607 -14.623 1.00 91.50 129 ARG A CA 1
ATOM 1041 C C . ARG A 1 129 ? 15.000 -4.237 -13.960 1.00 91.50 129 ARG A C 1
ATOM 1043 O O . ARG A 1 129 ? 15.900 -3.436 -14.203 1.00 91.50 129 ARG A O 1
ATOM 1050 N N . PHE A 1 130 ? 14.038 -3.999 -13.074 1.00 88.81 130 PHE A N 1
ATOM 1051 C CA . PHE A 1 130 ? 14.077 -2.846 -12.182 1.00 88.81 130 PHE A CA 1
ATOM 1052 C C . PHE A 1 130 ? 15.16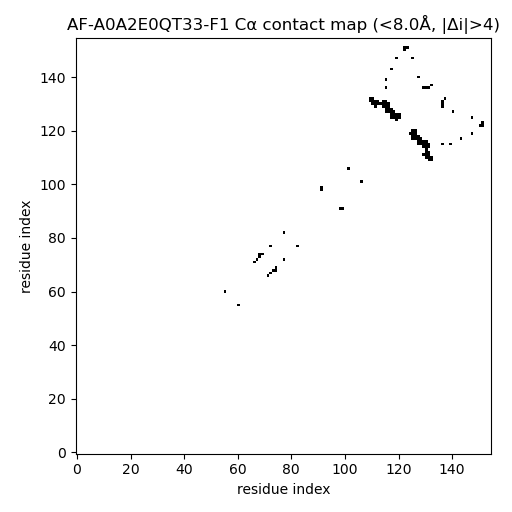9 -3.026 -11.128 1.00 88.81 130 PHE A C 1
ATOM 1054 O O . PHE A 1 130 ? 15.257 -4.068 -10.476 1.00 88.81 130 PHE A O 1
ATOM 1061 N N . GLY A 1 131 ? 15.980 -1.984 -10.960 1.00 85.31 131 GLY A N 1
ATOM 1062 C CA . GLY A 1 131 ? 16.902 -1.869 -9.838 1.00 85.31 131 GLY A CA 1
ATOM 1063 C C . GLY A 1 131 ? 16.220 -1.243 -8.629 1.00 85.31 131 GLY A C 1
ATOM 1064 O O . GLY A 1 131 ? 16.003 -1.889 -7.608 1.00 85.31 131 GLY A O 1
ATOM 1065 N N . ARG A 1 132 ? 15.823 0.025 -8.767 1.00 84.44 132 ARG A N 1
ATOM 1066 C CA . ARG A 1 132 ? 15.187 0.809 -7.703 1.00 84.44 132 ARG A CA 1
ATOM 1067 C C . ARG A 1 132 ? 13.801 1.275 -8.132 1.00 84.44 132 ARG A C 1
ATOM 1069 O O . ARG A 1 132 ? 13.626 1.707 -9.268 1.00 84.44 132 ARG A O 1
ATOM 1076 N N . PHE A 1 133 ? 12.838 1.229 -7.217 1.00 83.19 133 PHE A N 1
ATOM 1077 C CA . PHE A 1 133 ? 11.471 1.701 -7.456 1.00 83.19 133 PHE A CA 1
ATOM 1078 C C . PHE A 1 133 ? 11.367 3.186 -7.088 1.00 83.19 133 PHE A C 1
ATOM 1080 O O . PHE A 1 133 ? 10.895 3.560 -6.015 1.00 83.19 133 PHE A O 1
ATOM 1087 N N . ASN A 1 134 ? 11.891 4.037 -7.970 1.00 86.69 134 ASN A N 1
ATOM 1088 C CA . ASN A 1 134 ? 11.880 5.496 -7.861 1.00 86.69 134 ASN A CA 1
ATOM 1089 C C . ASN A 1 134 ? 11.667 6.140 -9.245 1.00 86.69 134 ASN A C 1
ATOM 1091 O O . ASN A 1 134 ? 11.667 5.433 -10.249 1.00 86.69 134 ASN A O 1
ATOM 1095 N N . GLN A 1 135 ? 11.513 7.471 -9.299 1.00 90.00 135 GLN A N 1
ATOM 1096 C CA . GLN A 1 135 ? 11.224 8.193 -10.548 1.00 90.00 135 GLN A CA 1
ATOM 1097 C C . GLN A 1 135 ? 12.224 7.865 -11.666 1.00 90.00 135 GLN A C 1
ATOM 1099 O O . GLN A 1 135 ? 11.809 7.411 -12.721 1.00 90.00 135 GLN A O 1
ATOM 1104 N N . ALA A 1 136 ? 13.532 7.952 -11.397 1.00 89.62 136 ALA A N 1
ATOM 1105 C CA . ALA A 1 136 ? 14.567 7.641 -12.387 1.00 89.62 136 ALA A CA 1
ATOM 1106 C C . ALA A 1 136 ? 14.490 6.195 -12.926 1.00 89.62 136 ALA A C 1
ATOM 1108 O O . ALA A 1 136 ? 14.839 5.945 -14.079 1.00 89.62 136 ALA A O 1
ATOM 1109 N N . GLY A 1 137 ? 14.020 5.238 -12.117 1.00 89.75 137 GLY A N 1
ATOM 1110 C CA . GLY A 1 137 ? 13.753 3.864 -12.550 1.00 89.75 137 GLY A CA 1
ATOM 1111 C C . GLY A 1 137 ? 12.513 3.720 -13.442 1.00 89.75 137 GLY A C 1
ATOM 1112 O O . GLY A 1 137 ? 12.482 2.812 -14.268 1.00 89.75 137 GLY A O 1
ATOM 1113 N N . VAL A 1 138 ? 11.525 4.614 -13.310 1.00 91.88 138 VAL A N 1
ATOM 1114 C CA . VAL A 1 138 ? 10.371 4.723 -14.224 1.00 91.88 138 VAL A CA 1
ATOM 1115 C C . VAL A 1 138 ? 10.794 5.417 -15.519 1.00 91.88 138 VAL A C 1
ATOM 1117 O O . VAL A 1 138 ? 10.585 4.860 -16.588 1.00 91.88 138 VAL A O 1
ATOM 1120 N N . ASP A 1 139 ? 11.506 6.544 -15.429 1.00 93.56 139 ASP A N 1
ATOM 1121 C CA . ASP A 1 139 ? 12.031 7.274 -16.593 1.00 93.56 139 ASP A CA 1
ATOM 1122 C C . ASP A 1 139 ? 12.914 6.359 -17.477 1.00 93.56 139 ASP A C 1
ATOM 1124 O O . ASP A 1 139 ? 12.825 6.372 -18.705 1.00 93.56 139 ASP A O 1
ATOM 1128 N N . SER A 1 140 ? 13.733 5.501 -16.848 1.00 93.62 140 SER A N 1
ATOM 1129 C CA . SER A 1 140 ? 14.550 4.488 -17.542 1.00 93.62 140 SER A CA 1
ATOM 1130 C C . SER A 1 140 ? 13.717 3.366 -18.176 1.00 93.62 140 SER A C 1
ATOM 1132 O O . SER A 1 140 ? 14.115 2.801 -19.195 1.00 93.62 140 SER A O 1
ATOM 1134 N N . PHE A 1 141 ? 12.571 3.024 -17.581 1.00 94.00 141 PHE A N 1
ATOM 1135 C CA . PHE A 1 141 ? 11.669 2.000 -18.100 1.00 94.00 141 PHE A CA 1
ATOM 1136 C C . PHE A 1 141 ? 10.913 2.485 -19.331 1.00 94.00 141 PHE A C 1
ATOM 1138 O O . PHE A 1 141 ? 10.906 1.782 -20.340 1.00 94.00 141 PHE A O 1
ATOM 1145 N N . ASP A 1 142 ? 10.357 3.694 -19.282 1.00 94.19 142 ASP A N 1
ATOM 1146 C CA . ASP A 1 142 ? 9.638 4.284 -20.411 1.00 94.19 142 ASP A CA 1
ATOM 1147 C C . ASP A 1 142 ? 10.570 4.449 -21.626 1.00 94.19 142 ASP A C 1
ATOM 1149 O O . ASP A 1 142 ? 10.209 4.064 -22.740 1.00 94.19 142 ASP A O 1
ATOM 1153 N N . ALA A 1 143 ? 11.820 4.880 -21.406 1.00 93.62 143 ALA A N 1
ATOM 1154 C CA . ALA A 1 143 ? 12.851 4.930 -22.447 1.00 93.62 143 ALA A CA 1
ATOM 1155 C C . ALA A 1 143 ? 13.190 3.541 -23.036 1.00 93.62 143 ALA A C 1
ATOM 1157 O O . ALA A 1 143 ? 13.351 3.401 -24.250 1.00 93.62 143 ALA A O 1
ATOM 1158 N N . ALA A 1 144 ? 13.265 2.495 -22.204 1.00 93.44 144 ALA A N 1
ATOM 1159 C CA . ALA A 1 144 ? 13.489 1.124 -22.670 1.00 93.44 144 ALA A CA 1
ATOM 1160 C C . ALA A 1 144 ? 12.295 0.575 -23.478 1.00 93.44 144 ALA A C 1
ATOM 1162 O O . ALA A 1 144 ? 12.492 -0.135 -24.467 1.00 93.44 144 ALA A O 1
ATOM 1163 N N . LEU A 1 145 ? 11.058 0.920 -23.098 1.00 92.69 145 LEU A N 1
ATOM 1164 C CA . LEU A 1 145 ? 9.858 0.582 -23.869 1.00 92.69 145 LEU A CA 1
ATOM 1165 C C . LEU A 1 145 ? 9.821 1.316 -25.217 1.00 92.69 145 LEU A C 1
ATOM 1167 O O . LEU A 1 145 ? 9.464 0.703 -26.226 1.00 92.69 145 LEU A O 1
ATOM 1171 N N . GLU A 1 146 ? 10.227 2.588 -25.268 1.00 93.00 146 GLU A N 1
ATOM 1172 C CA . GLU A 1 146 ? 10.336 3.341 -26.523 1.00 93.00 146 GLU A CA 1
ATOM 1173 C C . GLU A 1 146 ? 11.396 2.729 -27.455 1.00 93.00 146 GLU A C 1
ATOM 1175 O O . GLU A 1 146 ?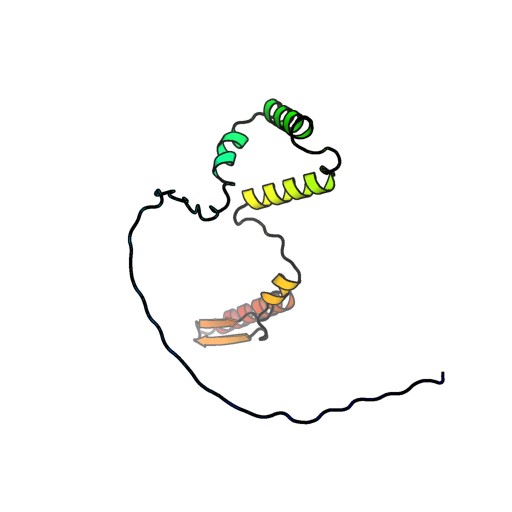 11.089 2.447 -28.617 1.00 93.00 146 GLU A O 1
ATOM 1180 N N . GLU A 1 147 ? 12.597 2.411 -26.949 1.00 91.00 147 GLU A N 1
ATOM 1181 C CA . GLU A 1 147 ? 13.644 1.718 -27.720 1.00 91.00 147 GLU A CA 1
ATOM 1182 C C . GLU A 1 147 ? 13.118 0.400 -28.319 1.00 91.00 147 GLU A C 1
ATOM 1184 O O . GLU A 1 147 ? 13.349 0.085 -29.495 1.00 91.00 147 GLU A O 1
ATOM 1189 N N . PHE A 1 148 ? 12.362 -0.366 -27.524 1.00 90.06 148 PHE A N 1
ATOM 1190 C CA . PHE A 1 148 ? 11.778 -1.627 -27.967 1.00 90.06 148 PHE A CA 1
ATOM 1191 C C . PHE A 1 148 ? 10.631 -1.445 -28.978 1.00 90.06 148 PHE A C 1
ATOM 1193 O O . PHE A 1 148 ? 10.471 -2.291 -29.859 1.00 90.06 148 PHE A O 1
ATOM 1200 N N . SER A 1 149 ? 9.871 -0.354 -28.902 1.00 85.69 149 SER A N 1
ATOM 1201 C CA . SER A 1 149 ? 8.815 -0.028 -29.867 1.00 85.69 149 SER A CA 1
ATOM 1202 C C . SER A 1 149 ? 9.398 0.389 -31.225 1.00 85.69 149 SER A C 1
ATOM 1204 O O . SER A 1 149 ? 9.093 -0.209 -32.262 1.00 85.69 149 SER A O 1
ATOM 1206 N N . VAL A 1 150 ? 10.321 1.359 -31.225 1.00 77.56 150 VAL A N 1
ATOM 1207 C CA . VAL A 1 150 ? 10.892 1.959 -32.445 1.00 77.56 150 VAL A CA 1
ATOM 1208 C C . VAL A 1 150 ? 11.570 0.909 -33.331 1.00 77.56 150 VAL A C 1
ATOM 1210 O O . VAL A 1 150 ? 11.371 0.890 -34.549 1.00 77.56 150 VAL A O 1
ATOM 1213 N N . LYS A 1 151 ? 12.322 -0.024 -32.735 1.00 58.59 151 LYS A N 1
ATOM 1214 C CA . LYS A 1 151 ? 13.092 -1.033 -33.483 1.00 58.59 151 LYS A CA 1
ATOM 1215 C C . LYS A 1 151 ? 12.242 -2.144 -34.124 1.00 58.59 151 LYS A C 1
ATOM 1217 O O . LYS A 1 151 ? 12.786 -2.947 -34.877 1.00 58.59 151 LYS A O 1
ATOM 1222 N N . ASN A 1 152 ? 10.927 -2.168 -33.886 1.00 53.00 152 ASN A N 1
ATOM 1223 C CA . ASN A 1 152 ? 9.995 -3.117 -34.511 1.00 53.00 152 ASN A CA 1
ATOM 1224 C C . ASN A 1 152 ? 9.304 -2.552 -35.768 1.00 53.00 152 ASN A C 1
ATOM 1226 O O . ASN A 1 152 ? 8.493 -3.237 -36.381 1.00 53.00 152 ASN A O 1
ATOM 1230 N N . SER A 1 153 ? 9.642 -1.324 -36.183 1.00 51.12 153 SER A N 1
ATOM 1231 C CA . SER A 1 153 ? 9.034 -0.643 -37.342 1.00 51.12 153 SER A CA 1
ATOM 1232 C C . SER A 1 153 ? 9.772 -0.857 -38.679 1.00 51.12 153 SER A C 1
ATOM 1234 O O . SER A 1 153 ? 9.551 -0.110 -39.634 1.00 51.12 153 SER A O 1
ATOM 1236 N N . VAL A 1 154 ? 10.665 -1.849 -38.769 1.00 44.19 154 VAL A N 1
ATOM 1237 C CA . VAL A 1 154 ? 11.389 -2.193 -40.009 1.00 44.19 154 VAL A CA 1
ATOM 1238 C C . VAL A 1 154 ? 10.643 -3.309 -40.746 1.00 44.19 154 VAL A C 1
ATOM 1240 O O . VAL A 1 154 ? 10.317 -4.328 -40.144 1.00 44.19 154 VAL A O 1
ATOM 1243 N N . LYS A 1 155 ? 10.360 -3.076 -42.034 1.00 36.19 155 LYS A N 1
ATOM 1244 C CA . LYS A 1 155 ? 9.684 -4.007 -42.956 1.00 36.19 155 LYS A CA 1
ATOM 1245 C C . LYS A 1 155 ? 10.577 -5.162 -43.403 1.00 36.19 155 LYS A C 1
ATOM 1247 O O . LYS A 1 155 ? 11.792 -4.912 -43.559 1.00 36.19 155 LYS A O 1
#